Protein AF-A0A7H4Q749-F1 (afdb_monomer)

Secondary structure (DSSP, 8-state):
----------------------------------------EEEEEEE-TTS-EEEEEEEETTEEEEEEEEE-TTS-EEEEEEEE--

Solvent-accessible surface area (backbone atoms only — not comparable to full-atom values): 5974 Å² total; per-residue (Å²): 134,86,84,81,90,78,81,88,82,79,101,72,83,76,87,79,79,78,77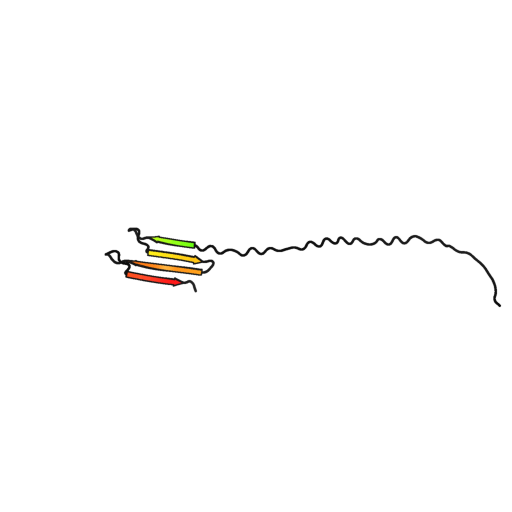,77,71,91,76,84,84,76,78,78,80,82,80,80,80,82,82,76,82,78,63,66,71,45,78,50,80,42,60,48,98,87,69,47,72,35,35,39,39,40,32,53,61,91,44,39,37,39,37,39,43,41,63,49,97,89,66,48,77,72,46,79,50,78,50,68,60,131

Radius of gyration: 43.83 Å; Cα contacts (8 Å, |Δi|>4): 87; chains: 1; bounding box: 72×24×127 Å

Foldseek 3Di:
DDDDDDDDDDPDDDDDPPPPDDDPPPPDPPDDDDDDDQFDWDKDFDADPVRHTAWIWIDGRPKIKIWGWDADPVGHTPDIDIDIDD

Mean predicted aligned error: 16.75 Å

Nearest PDB structures (foldseek):
  9c3c-assembly1_g  TM=3.026E-01  e=1.177E-01  Oryctolagus cuniculus
  8rha-assembly1_A  TM=5.344E-01  e=1.214E+00  Homo sapiens
  8yt8-assembly1_D  TM=2.857E-01  e=6.871E-01  Mus musculus
  1ki1-assembly2_D  TM=4.203E-01  e=8.404E+00  Homo sapiens

pLDDT: mean 75.51, std 20.61, range [37.81, 97.81]

Structure (mmCIF, N/CA/C/O backbone):
data_AF-A0A7H4Q749-F1
#
_entry.id   AF-A0A7H4Q749-F1
#
loop_
_atom_site.group_PDB
_atom_site.id
_atom_site.type_symbol
_atom_site.label_atom_id
_atom_site.label_alt_id
_atom_site.label_comp_id
_atom_site.label_asym_id
_atom_site.label_entity_id
_atom_site.label_seq_id
_atom_site.pdbx_PDB_ins_code
_atom_site.Cartn_x
_atom_site.Cartn_y
_atom_site.Cartn_z
_atom_site.occupancy
_atom_site.B_iso_or_equiv
_atom_site.auth_seq_id
_atom_site.auth_comp_id
_atom_site.auth_asym_id
_atom_site.auth_atom_id
_atom_site.pdbx_PDB_model_num
ATOM 1 N N . MET A 1 1 ? 58.762 3.737 -103.541 1.00 41.94 1 MET A N 1
ATOM 2 C CA . MET A 1 1 ? 57.888 3.571 -102.359 1.00 41.94 1 MET A CA 1
ATOM 3 C C . MET A 1 1 ? 56.420 3.551 -102.817 1.00 41.94 1 MET A C 1
ATOM 5 O O . MET A 1 1 ? 56.006 4.498 -103.462 1.00 41.94 1 MET A O 1
ATOM 9 N N . VAL A 1 2 ? 55.728 2.423 -102.583 1.00 37.81 2 VAL A N 1
ATOM 10 C CA . VAL A 1 2 ? 54.266 2.135 -102.435 1.00 37.81 2 VAL A CA 1
ATOM 11 C C . VAL A 1 2 ? 53.239 3.106 -103.083 1.00 37.81 2 VAL A C 1
ATOM 13 O O . VAL A 1 2 ? 53.113 4.242 -102.656 1.00 37.81 2 VAL A O 1
ATOM 16 N N . ARG A 1 3 ? 52.569 2.751 -104.202 1.00 44.53 3 ARG A N 1
ATOM 17 C CA . ARG A 1 3 ? 51.239 2.068 -104.349 1.00 44.53 3 ARG A CA 1
ATOM 18 C C . ARG A 1 3 ? 50.060 2.799 -103.654 1.00 44.53 3 ARG A C 1
ATOM 20 O O . ARG A 1 3 ? 49.962 2.791 -102.446 1.00 44.53 3 ARG A O 1
ATOM 27 N N . SER A 1 4 ? 49.201 3.503 -104.405 1.00 41.16 4 SER A N 1
ATOM 28 C CA . SER A 1 4 ? 47.904 3.033 -104.959 1.00 41.16 4 SER A CA 1
ATOM 29 C C . SER A 1 4 ? 46.676 3.166 -104.039 1.00 41.16 4 SER A C 1
ATOM 31 O O . SER A 1 4 ? 46.621 2.466 -103.043 1.00 41.16 4 SER A O 1
ATOM 33 N N . ARG A 1 5 ? 45.648 3.867 -104.572 1.00 49.94 5 ARG A N 1
ATOM 34 C CA . ARG A 1 5 ? 44.189 3.563 -104.516 1.00 49.94 5 ARG A CA 1
ATOM 35 C C . ARG A 1 5 ? 43.515 3.645 -103.131 1.00 49.94 5 ARG A C 1
ATOM 37 O O . ARG A 1 5 ? 44.114 3.282 -102.145 1.00 49.94 5 ARG A O 1
ATOM 44 N N . ARG A 1 6 ? 42.239 3.976 -102.936 1.00 49.50 6 ARG A N 1
ATOM 45 C CA . ARG A 1 6 ? 41.035 4.419 -103.678 1.00 49.50 6 ARG A CA 1
ATOM 46 C C . ARG A 1 6 ? 39.919 4.267 -102.608 1.00 49.50 6 ARG A C 1
ATOM 48 O O . ARG A 1 6 ? 40.100 3.440 -101.722 1.00 49.50 6 ARG A O 1
ATOM 55 N N . LEU A 1 7 ? 38.765 4.919 -102.792 1.00 45.44 7 LEU A N 1
ATOM 56 C CA . LEU A 1 7 ? 37.476 4.603 -102.133 1.00 45.44 7 LEU A CA 1
ATOM 57 C C . LEU A 1 7 ? 37.379 5.128 -100.686 1.00 45.44 7 LEU A C 1
ATOM 59 O O . LEU A 1 7 ? 38.234 4.848 -99.859 1.00 45.44 7 LEU A O 1
ATOM 63 N N . SER A 1 8 ? 36.494 6.100 -100.408 1.00 46.25 8 SER A N 1
ATOM 64 C CA . SER A 1 8 ? 35.113 5.867 -99.921 1.00 46.25 8 SER A CA 1
ATOM 65 C C . SER A 1 8 ? 35.128 4.850 -98.774 1.00 46.25 8 SER A C 1
ATOM 67 O O . SER A 1 8 ? 35.686 3.779 -98.925 1.00 46.25 8 SER A O 1
ATOM 69 N N . GLU A 1 9 ? 34.614 5.130 -97.582 1.00 52.88 9 GLU A N 1
ATOM 70 C CA . GLU A 1 9 ? 33.181 5.165 -97.313 1.00 52.88 9 GLU A CA 1
ATOM 71 C C . GLU A 1 9 ? 32.901 5.825 -95.948 1.00 52.88 9 GLU A C 1
ATOM 73 O O . GLU A 1 9 ? 33.660 5.671 -94.996 1.00 52.88 9 GLU A O 1
ATOM 78 N N . GLY A 1 10 ? 31.767 6.522 -95.856 1.00 43.53 10 GLY A N 1
ATOM 79 C CA . GLY A 1 10 ? 30.874 6.391 -94.704 1.00 43.53 10 GLY A CA 1
ATOM 80 C C . GLY A 1 10 ? 31.356 6.858 -93.330 1.00 43.53 10 GLY A C 1
ATOM 81 O O . GLY A 1 10 ? 31.391 6.067 -92.394 1.00 43.53 10 GLY A O 1
ATOM 82 N N . LEU A 1 11 ? 31.529 8.169 -93.130 1.00 46.22 11 LEU A N 1
ATOM 83 C CA . LEU A 1 11 ? 31.267 8.763 -91.809 1.00 46.22 11 LEU A CA 1
ATOM 84 C C . LEU A 1 11 ? 29.746 8.840 -91.593 1.00 46.22 11 LEU A C 1
ATOM 86 O O . LEU A 1 11 ? 29.148 9.912 -91.602 1.00 46.22 11 LEU A O 1
ATOM 90 N N . SER A 1 12 ? 29.106 7.682 -91.463 1.00 54.59 12 SER A N 1
ATOM 91 C CA . SER A 1 12 ? 27.708 7.569 -91.060 1.00 54.59 12 SER A CA 1
ATOM 92 C C . SER A 1 12 ? 27.531 6.300 -90.245 1.00 54.59 12 SER A C 1
ATOM 94 O O . SER A 1 12 ? 27.275 5.241 -90.796 1.00 54.59 12 SER A O 1
ATOM 96 N N . GLU A 1 13 ? 27.665 6.418 -88.928 1.00 47.28 13 GLU A N 1
ATOM 97 C CA . GLU A 1 13 ? 26.819 5.665 -88.002 1.00 47.28 13 GLU A CA 1
ATOM 98 C C . GLU A 1 13 ? 26.935 6.289 -86.604 1.00 47.28 13 GLU A C 1
ATOM 100 O O . GLU A 1 13 ? 27.929 6.178 -85.897 1.00 47.28 13 GLU A O 1
ATOM 105 N N . LYS A 1 14 ? 25.982 7.160 -86.273 1.00 46.12 14 LYS A N 1
ATOM 106 C CA . LYS A 1 14 ? 24.789 6.796 -85.493 1.00 46.12 14 LYS A CA 1
ATOM 107 C C . LYS A 1 14 ? 25.074 6.866 -83.995 1.00 46.12 14 LYS A C 1
ATOM 109 O O . LYS A 1 14 ? 25.444 5.899 -83.336 1.00 46.12 14 LYS A O 1
ATOM 114 N N . SER A 1 15 ? 24.870 8.084 -83.495 1.00 46.81 15 SER A N 1
ATOM 115 C CA . SER A 1 15 ? 24.436 8.437 -82.141 1.00 46.81 15 SER A CA 1
ATOM 116 C C . SER A 1 15 ? 24.058 7.235 -81.265 1.00 46.81 15 SER A C 1
ATOM 118 O O . SER A 1 15 ? 22.913 6.774 -81.263 1.00 46.81 15 SER A O 1
ATOM 120 N N . ARG A 1 16 ? 25.010 6.744 -80.466 1.00 49.62 16 ARG A N 1
ATOM 121 C CA . ARG A 1 16 ? 24.687 5.866 -79.341 1.00 49.62 16 ARG A CA 1
ATOM 122 C C . ARG A 1 16 ? 24.227 6.746 -78.189 1.00 49.62 16 ARG A C 1
ATOM 124 O O . ARG A 1 16 ? 25.035 7.296 -77.447 1.00 49.62 16 ARG A O 1
ATOM 131 N N . HIS A 1 17 ? 22.910 6.886 -78.062 1.00 42.91 17 HIS A N 1
ATOM 132 C CA . HIS A 1 17 ? 22.274 7.366 -76.843 1.00 42.91 17 HIS A CA 1
ATOM 133 C C . HIS A 1 17 ? 22.686 6.453 -75.686 1.00 42.91 17 HIS A C 1
ATOM 135 O O . HIS A 1 17 ? 22.127 5.372 -75.499 1.00 42.91 17 HIS A O 1
ATOM 141 N N . VAL A 1 18 ? 23.666 6.885 -74.895 1.00 48.16 18 VAL A N 1
ATOM 142 C CA . VAL A 1 18 ? 23.899 6.295 -73.580 1.00 48.16 18 VAL A CA 1
ATOM 143 C C . VAL A 1 18 ? 22.746 6.765 -72.704 1.00 48.16 18 VAL A C 1
ATOM 145 O O . VAL A 1 18 ? 22.757 7.875 -72.175 1.00 48.16 18 VAL A O 1
ATOM 148 N N . ARG A 1 19 ? 21.710 5.928 -72.596 1.00 52.59 19 ARG A N 1
ATOM 149 C CA . ARG A 1 19 ? 20.659 6.060 -71.585 1.00 52.59 19 ARG A CA 1
ATOM 150 C C . ARG A 1 19 ? 21.347 5.858 -70.234 1.00 52.59 19 ARG A C 1
ATOM 152 O O . ARG A 1 19 ? 21.486 4.729 -69.774 1.00 52.59 19 ARG A O 1
ATOM 159 N N . ARG A 1 20 ? 21.881 6.936 -69.651 1.00 53.25 20 ARG A N 1
ATOM 160 C CA . ARG A 1 20 ? 22.398 6.914 -68.281 1.00 53.25 20 ARG A CA 1
ATOM 161 C C . ARG A 1 20 ? 21.206 6.616 -67.382 1.00 53.25 20 ARG A C 1
ATOM 163 O O . ARG A 1 20 ? 20.240 7.373 -67.358 1.00 53.25 20 ARG A O 1
ATOM 170 N N . GLY A 1 21 ? 21.255 5.427 -66.792 1.00 43.19 21 GLY A N 1
ATOM 171 C CA . GLY A 1 21 ? 20.186 4.840 -66.009 1.00 43.19 21 GLY A CA 1
ATOM 172 C C . GLY A 1 21 ? 19.776 5.718 -64.835 1.00 43.19 21 GLY A C 1
ATOM 173 O O . GLY A 1 21 ? 20.544 6.532 -64.327 1.00 43.19 21 GLY A O 1
ATOM 174 N N . VAL A 1 22 ? 18.526 5.523 -64.436 1.00 50.03 22 VAL A N 1
ATOM 175 C CA . VAL A 1 22 ? 17.937 6.036 -63.205 1.00 50.03 22 VAL A CA 1
ATOM 176 C C . VAL A 1 22 ? 18.806 5.616 -62.021 1.00 50.03 22 VAL A C 1
ATOM 178 O O . VAL A 1 22 ? 18.969 4.425 -61.779 1.00 50.03 22 VAL A O 1
ATOM 181 N N . SER A 1 23 ? 19.289 6.588 -61.251 1.00 51.19 23 SER A N 1
ATOM 182 C CA . SER A 1 23 ? 19.740 6.360 -59.878 1.00 51.19 23 SER A CA 1
ATOM 183 C C . SER A 1 23 ? 18.966 7.306 -58.968 1.00 51.19 23 SER A C 1
ATOM 185 O O . SER A 1 23 ? 19.403 8.416 -58.676 1.00 51.19 23 SER A O 1
ATOM 187 N N . LEU A 1 24 ? 17.770 6.876 -58.560 1.00 47.69 24 LEU A N 1
ATOM 188 C CA . LEU A 1 24 ? 17.032 7.478 -57.451 1.00 47.69 24 LEU A CA 1
ATOM 189 C C . LEU A 1 24 ? 17.787 7.137 -56.162 1.00 47.69 24 LEU A C 1
ATOM 191 O O . LEU A 1 24 ? 17.609 6.060 -55.601 1.00 47.69 24 LEU A O 1
ATOM 195 N N . ALA A 1 25 ? 18.644 8.039 -55.690 1.00 51.19 25 ALA A N 1
ATOM 196 C CA . ALA A 1 25 ? 19.201 7.948 -54.345 1.00 51.19 25 ALA A CA 1
ATOM 197 C C . ALA A 1 25 ? 18.138 8.399 -53.327 1.00 51.19 25 ALA A C 1
ATOM 199 O O . ALA A 1 25 ? 18.226 9.475 -52.745 1.00 51.19 25 ALA A O 1
ATOM 200 N N . ALA A 1 26 ? 17.100 7.584 -53.139 1.00 58.06 26 ALA A N 1
ATOM 201 C CA . ALA A 1 26 ? 16.149 7.728 -52.042 1.00 58.06 26 ALA A CA 1
ATOM 202 C C . ALA A 1 26 ? 16.661 6.916 -50.843 1.00 58.06 26 ALA A C 1
ATOM 204 O O . ALA A 1 26 ? 16.172 5.829 -50.545 1.00 58.06 26 ALA A O 1
ATOM 205 N N . GLY A 1 27 ? 17.705 7.416 -50.182 1.00 51.19 27 GLY A N 1
ATOM 206 C CA . GLY A 1 27 ? 18.175 6.855 -48.919 1.00 51.19 27 GLY A CA 1
ATOM 207 C C . GLY A 1 27 ? 17.293 7.344 -47.776 1.00 51.19 27 GLY A C 1
ATOM 208 O O . GLY A 1 27 ? 17.646 8.310 -47.108 1.00 51.19 27 GLY A O 1
ATOM 209 N N . ILE A 1 28 ? 16.136 6.719 -47.557 1.00 69.12 28 ILE A N 1
ATOM 210 C CA . ILE A 1 28 ? 15.384 6.943 -46.318 1.00 69.12 28 ILE A CA 1
ATOM 211 C C . ILE A 1 28 ? 16.132 6.189 -45.216 1.00 69.12 28 ILE A C 1
ATOM 213 O O . ILE A 1 28 ? 16.131 4.960 -45.180 1.00 69.12 28 ILE A O 1
ATOM 217 N N . VAL A 1 29 ? 16.809 6.921 -44.331 1.00 71.62 29 VAL A N 1
ATOM 218 C CA . VAL A 1 29 ? 17.322 6.364 -43.076 1.00 71.62 29 VAL A CA 1
ATOM 219 C C . VAL A 1 29 ? 16.119 6.153 -42.163 1.00 71.62 29 VAL A C 1
ATOM 221 O O . VAL A 1 29 ? 15.582 7.100 -41.592 1.00 71.62 29 VAL A O 1
ATOM 224 N N . SER A 1 30 ? 15.664 4.908 -42.054 1.00 71.81 30 SER A N 1
ATOM 225 C CA . SER A 1 30 ? 14.633 4.522 -41.093 1.00 71.81 30 SER A CA 1
ATOM 226 C C . SER A 1 30 ? 15.216 4.579 -39.679 1.00 71.81 30 SER A C 1
ATOM 228 O O . SER A 1 30 ? 15.871 3.639 -39.235 1.00 71.81 30 SER A O 1
ATOM 230 N N . LEU A 1 31 ? 14.999 5.687 -38.968 1.00 75.38 31 LEU A N 1
ATOM 231 C CA . LEU A 1 31 ? 15.291 5.781 -37.539 1.00 75.38 31 LEU A CA 1
ATOM 232 C C . LEU A 1 31 ? 14.170 5.076 -36.769 1.00 75.38 31 LEU A C 1
ATOM 234 O O . LEU A 1 31 ? 13.089 5.627 -36.572 1.00 75.38 31 LEU A O 1
ATOM 238 N N . THR A 1 32 ? 14.410 3.842 -36.343 1.00 75.12 32 THR A N 1
ATOM 239 C CA . THR A 1 32 ? 13.499 3.154 -35.427 1.00 75.12 32 THR A CA 1
ATOM 240 C C . THR A 1 32 ? 13.683 3.732 -34.024 1.00 75.12 32 THR A C 1
ATOM 242 O O . THR A 1 32 ? 14.740 3.559 -33.419 1.00 75.12 32 THR A O 1
ATOM 245 N N . PHE A 1 33 ? 12.673 4.424 -33.497 1.00 67.69 33 PHE A N 1
ATOM 246 C CA . PHE A 1 33 ? 12.649 4.856 -32.100 1.00 67.69 33 PHE A CA 1
ATOM 247 C C . PHE A 1 33 ? 12.072 3.728 -31.237 1.00 67.69 33 PHE A C 1
ATOM 249 O O . PHE A 1 33 ? 10.892 3.396 -31.350 1.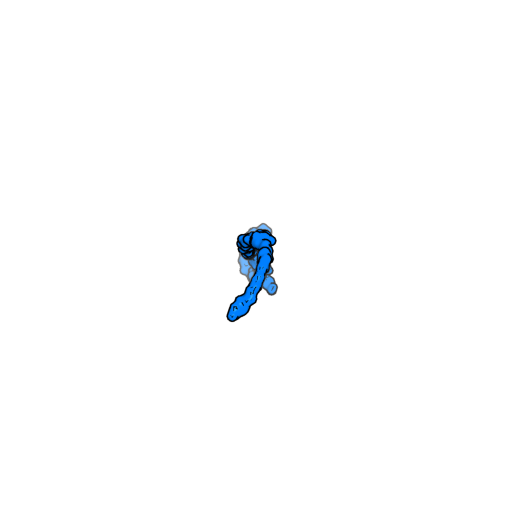00 67.69 33 PHE A O 1
ATOM 256 N N . SER A 1 34 ? 12.899 3.117 -30.392 1.00 76.25 34 SER A N 1
ATOM 257 C CA . SER A 1 34 ? 12.425 2.158 -29.392 1.00 76.25 34 SER A CA 1
ATOM 258 C C . SER A 1 34 ? 11.757 2.915 -28.247 1.00 76.25 34 SER A C 1
ATOM 260 O O . SER A 1 34 ? 12.422 3.657 -27.526 1.00 76.25 34 SER A O 1
ATOM 262 N N . VAL A 1 35 ? 10.453 2.712 -28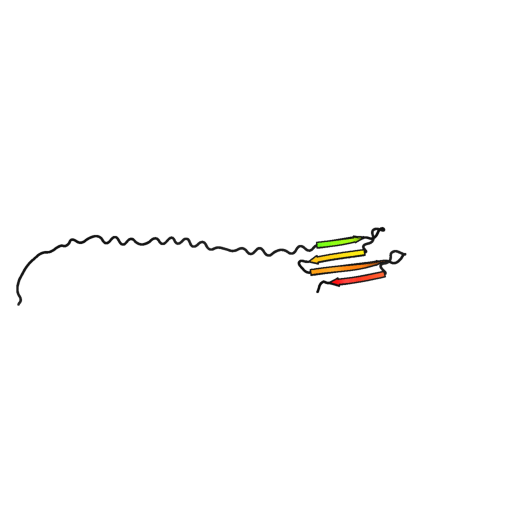.043 1.00 70.69 35 VAL A N 1
ATOM 263 C CA . VAL A 1 35 ? 9.784 3.162 -26.817 1.00 70.69 35 VAL A CA 1
ATOM 264 C C . VAL A 1 35 ? 10.135 2.170 -25.714 1.00 70.69 35 VAL A C 1
ATOM 266 O O . VAL A 1 35 ? 9.669 1.032 -25.721 1.00 70.69 35 VAL A O 1
ATOM 269 N N . ALA A 1 36 ? 10.968 2.586 -24.763 1.00 71.12 36 ALA A N 1
ATOM 270 C CA . ALA A 1 36 ? 11.094 1.855 -23.513 1.00 71.12 36 ALA A CA 1
ATOM 271 C C . ALA A 1 36 ? 9.758 1.967 -22.762 1.00 71.12 36 ALA A C 1
ATOM 273 O O . ALA A 1 36 ? 9.279 3.072 -22.504 1.00 71.12 36 ALA A O 1
ATOM 274 N N . ALA A 1 37 ? 9.140 0.833 -22.431 1.00 70.50 37 ALA A N 1
ATOM 275 C CA . ALA A 1 37 ? 7.972 0.831 -21.563 1.00 70.50 37 ALA A CA 1
ATOM 276 C C . ALA A 1 37 ? 8.399 1.317 -20.170 1.00 70.50 37 ALA A C 1
ATOM 278 O O . ALA A 1 37 ? 9.219 0.678 -19.508 1.00 70.50 37 ALA A O 1
ATOM 279 N N . PHE A 1 38 ? 7.855 2.448 -19.720 1.00 67.19 38 PHE A N 1
ATOM 280 C CA . PHE A 1 38 ? 7.971 2.845 -18.323 1.00 67.19 38 PHE A CA 1
ATOM 281 C C . PHE A 1 38 ? 7.069 1.917 -17.507 1.00 67.19 38 PHE A C 1
ATOM 283 O O . PHE A 1 38 ? 5.852 1.907 -17.694 1.00 67.19 38 PHE A O 1
ATOM 290 N N . SER A 1 39 ? 7.657 1.100 -16.634 1.00 72.81 39 SER A N 1
ATOM 291 C CA . SER A 1 39 ? 6.861 0.354 -15.661 1.00 72.81 39 SER A CA 1
ATOM 292 C C . SER A 1 39 ? 6.322 1.344 -14.637 1.00 72.81 39 SER A C 1
ATOM 294 O O . SER A 1 39 ? 7.089 1.970 -13.913 1.00 72.81 39 SER A O 1
ATOM 296 N N . ALA A 1 40 ? 5.002 1.518 -14.600 1.00 76.06 40 ALA A N 1
ATOM 297 C CA . ALA A 1 40 ? 4.367 2.279 -13.537 1.00 76.06 40 ALA A CA 1
ATOM 298 C C . ALA A 1 40 ? 4.391 1.444 -12.253 1.00 76.06 40 ALA A C 1
ATOM 300 O O . ALA A 1 40 ? 3.955 0.290 -12.257 1.00 76.06 40 ALA A O 1
ATOM 301 N N . SER A 1 41 ? 4.878 2.027 -11.158 1.00 86.62 41 SER A N 1
ATOM 302 C CA . SER A 1 41 ? 4.715 1.431 -9.840 1.00 86.62 41 SER A CA 1
ATOM 303 C C . SER A 1 41 ? 3.284 1.667 -9.348 1.00 86.62 41 SER A C 1
ATOM 305 O O . SER A 1 41 ? 2.755 2.778 -9.412 1.00 86.62 41 SER A O 1
ATOM 307 N N . ASN A 1 42 ? 2.623 0.607 -8.891 1.00 90.81 42 ASN A N 1
ATOM 308 C CA . ASN A 1 42 ? 1.270 0.652 -8.349 1.00 90.81 42 ASN A CA 1
ATOM 309 C C . ASN A 1 42 ? 1.267 0.144 -6.904 1.00 90.81 42 ASN A C 1
ATOM 311 O O . ASN A 1 42 ? 1.953 -0.824 -6.580 1.00 90.81 42 ASN A O 1
ATOM 315 N N . ALA A 1 43 ? 0.485 0.792 -6.041 1.00 94.56 43 ALA A N 1
ATOM 316 C CA . ALA A 1 43 ? 0.278 0.365 -4.665 1.00 94.56 43 ALA A CA 1
ATOM 317 C C . ALA A 1 43 ? -1.221 0.223 -4.381 1.00 94.56 43 ALA A C 1
ATOM 319 O O . ALA A 1 43 ? -1.994 1.148 -4.629 1.00 94.56 43 ALA A O 1
ATOM 320 N N . SER A 1 44 ? -1.622 -0.928 -3.847 1.00 96.00 44 SER A N 1
ATOM 321 C CA . SER A 1 44 ? -2.989 -1.194 -3.387 1.00 96.00 44 SER A CA 1
ATOM 322 C C . SER A 1 44 ? -3.012 -1.405 -1.877 1.00 96.00 44 SER A C 1
ATOM 324 O O . SER A 1 44 ? -2.154 -2.105 -1.337 1.00 96.00 44 SER A O 1
ATOM 326 N N . TYR A 1 45 ? -4.010 -0.831 -1.206 1.00 97.12 45 TYR A N 1
ATOM 327 C CA . TYR A 1 45 ? -4.148 -0.838 0.251 1.00 97.12 45 TYR A CA 1
ATOM 328 C C . TYR A 1 45 ? -5.467 -1.494 0.651 1.00 97.12 45 TYR A C 1
ATOM 330 O O . TYR A 1 45 ? -6.514 -1.186 0.086 1.00 97.12 45 TYR A O 1
ATOM 338 N N . THR A 1 46 ? -5.421 -2.409 1.616 1.00 97.81 46 THR A N 1
ATOM 339 C CA . THR A 1 46 ? -6.609 -3.069 2.177 1.00 97.81 46 THR A CA 1
ATOM 340 C C . THR A 1 46 ? -6.716 -2.759 3.658 1.00 97.81 46 THR A C 1
ATOM 342 O O . THR A 1 46 ? -5.727 -2.868 4.387 1.00 97.81 46 THR A O 1
ATOM 345 N N . TYR A 1 47 ? -7.921 -2.411 4.097 1.00 96.69 47 TYR A N 1
ATOM 346 C CA . TYR A 1 47 ? -8.217 -2.020 5.469 1.00 96.69 47 TYR A CA 1
ATOM 347 C C . TYR A 1 47 ? -9.194 -3.002 6.119 1.00 96.69 47 TYR A C 1
ATOM 349 O O . TYR A 1 47 ? -9.997 -3.630 5.429 1.00 96.69 47 TYR A O 1
ATOM 357 N N . ASP A 1 48 ? -9.117 -3.135 7.440 1.00 94.94 48 ASP A N 1
ATOM 358 C CA . ASP A 1 48 ? -10.146 -3.820 8.221 1.00 94.94 48 ASP A CA 1
ATOM 359 C C . ASP A 1 48 ? -11.386 -2.931 8.442 1.00 94.94 48 ASP A C 1
ATOM 361 O O . ASP A 1 48 ? -11.425 -1.763 8.050 1.00 94.94 48 ASP A O 1
ATOM 365 N N . ALA A 1 49 ? -12.415 -3.482 9.094 1.00 95.88 49 ALA A N 1
ATOM 366 C CA . ALA A 1 49 ? -13.662 -2.769 9.384 1.00 95.88 49 ALA A CA 1
ATOM 367 C C . ALA A 1 49 ? -13.483 -1.546 10.307 1.00 95.88 49 ALA A C 1
ATOM 369 O O . ALA A 1 49 ? -14.361 -0.689 10.360 1.00 95.8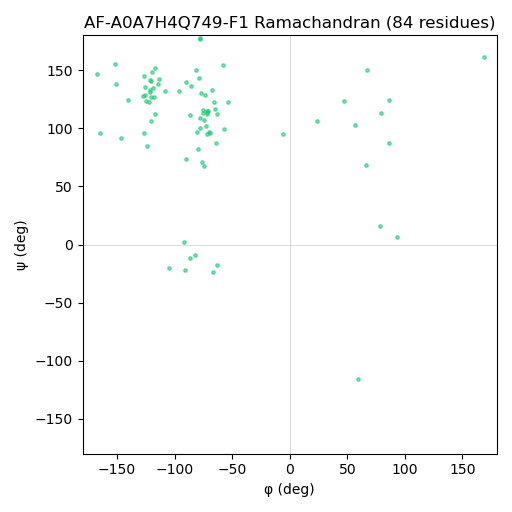8 49 ALA A O 1
ATOM 370 N N . LEU A 1 50 ? -12.357 -1.457 11.024 1.00 95.19 50 LEU A N 1
ATOM 371 C CA . LEU A 1 50 ? -12.002 -0.322 11.878 1.00 95.19 50 LEU A CA 1
ATOM 372 C C . LEU A 1 50 ? -11.165 0.726 11.123 1.00 95.19 50 LEU A C 1
ATOM 374 O O . LEU A 1 50 ? -10.737 1.712 11.720 1.00 95.19 50 LEU A O 1
ATOM 378 N N . GLY A 1 51 ? -10.909 0.523 9.826 1.00 95.44 51 GLY A N 1
ATOM 379 C CA . GLY A 1 51 ? -10.118 1.426 8.992 1.00 95.44 51 GLY A CA 1
ATOM 380 C C . GLY A 1 51 ? -8.606 1.289 9.181 1.00 95.44 51 GLY A C 1
ATOM 381 O O . GLY A 1 51 ? -7.856 2.177 8.775 1.00 95.44 51 GLY A O 1
ATOM 382 N N . ARG A 1 52 ? -8.124 0.200 9.789 1.00 95.19 52 ARG A N 1
ATOM 383 C CA . ARG A 1 52 ? -6.686 -0.042 9.990 1.00 95.19 52 ARG A CA 1
ATOM 384 C C . ARG A 1 52 ? -6.110 -0.805 8.805 1.00 95.19 52 ARG A C 1
ATOM 386 O O . ARG A 1 52 ? -6.741 -1.715 8.278 1.00 95.19 52 ARG A O 1
ATOM 393 N N . LEU A 1 53 ? -4.903 -0.440 8.382 1.00 96.62 53 LEU A N 1
ATOM 394 C CA . LEU A 1 53 ? -4.248 -1.021 7.210 1.00 96.62 53 LEU A CA 1
ATOM 395 C C . LEU A 1 53 ? -3.784 -2.454 7.490 1.00 96.62 53 LEU A C 1
ATOM 397 O O . LEU A 1 53 ? -2.852 -2.647 8.260 1.00 96.62 53 LEU A O 1
ATOM 401 N N . ILE A 1 54 ? -4.362 -3.448 6.821 1.00 97.50 54 ILE A N 1
ATOM 402 C CA . ILE A 1 54 ? -4.017 -4.868 7.017 1.00 97.50 54 ILE A CA 1
ATOM 403 C C . ILE A 1 54 ? -3.174 -5.450 5.886 1.00 97.50 54 ILE A C 1
ATOM 405 O O . ILE A 1 54 ? -2.523 -6.480 6.070 1.00 97.50 54 ILE A O 1
ATOM 409 N N . THR A 1 55 ? -3.174 -4.842 4.697 1.00 96.94 55 THR A N 1
ATOM 410 C CA . THR A 1 55 ? -2.367 -5.326 3.568 1.00 96.94 55 THR A CA 1
ATOM 411 C C . THR A 1 55 ? -1.964 -4.198 2.631 1.00 96.94 55 THR A C 1
ATOM 413 O O . THR A 1 55 ? -2.783 -3.342 2.295 1.00 96.94 55 THR A O 1
ATOM 416 N N . VAL A 1 56 ? -0.713 -4.236 2.174 1.00 97.19 56 VAL A N 1
ATOM 417 C CA . VAL A 1 56 ? -0.188 -3.408 1.0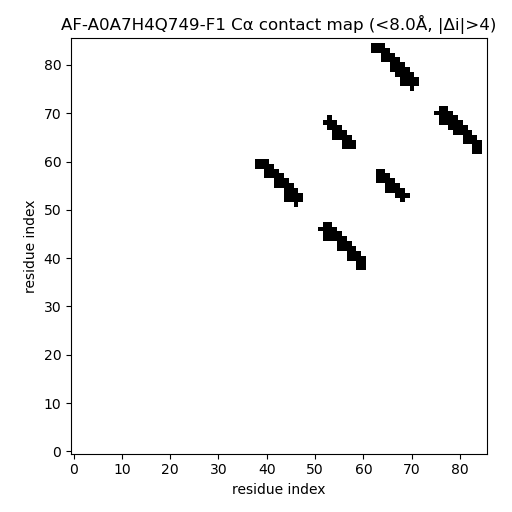87 1.00 97.19 56 VAL A CA 1
ATOM 418 C C . VAL A 1 56 ? 0.333 -4.318 -0.011 1.00 97.19 56 VAL A C 1
ATOM 420 O O . VAL A 1 56 ? 1.090 -5.247 0.260 1.00 97.19 56 VAL A O 1
ATOM 423 N N . VAL A 1 57 ? -0.050 -4.050 -1.253 1.00 96.19 57 VAL A N 1
ATOM 424 C CA . VAL A 1 57 ? 0.486 -4.736 -2.429 1.00 96.19 57 VAL A CA 1
ATOM 425 C C . VAL A 1 57 ? 1.197 -3.709 -3.290 1.00 96.19 57 VAL A C 1
ATOM 427 O O . VAL A 1 57 ? 0.544 -2.840 -3.861 1.00 96.19 57 VAL A O 1
ATOM 430 N N . TYR A 1 58 ? 2.516 -3.826 -3.390 1.00 94.19 58 TYR A N 1
ATOM 431 C CA . TYR A 1 58 ? 3.339 -3.057 -4.313 1.00 94.19 58 TYR A CA 1
ATOM 432 C C . TYR A 1 58 ? 3.582 -3.866 -5.580 1.00 94.19 58 TYR A C 1
ATOM 434 O O . TYR A 1 58 ? 3.970 -5.031 -5.507 1.00 94.19 58 TYR A O 1
ATOM 442 N N . VAL A 1 59 ? 3.377 -3.243 -6.732 1.00 93.00 59 VAL A N 1
ATOM 443 C CA . VAL A 1 59 ? 3.719 -3.786 -8.044 1.00 93.00 59 VAL A CA 1
ATOM 444 C C . VAL A 1 59 ? 4.670 -2.806 -8.711 1.00 93.00 59 VAL A C 1
ATOM 446 O O . VAL A 1 59 ? 4.328 -1.638 -8.865 1.00 93.00 59 VAL A O 1
ATOM 449 N N . ASP A 1 60 ? 5.857 -3.269 -9.081 1.00 88.69 60 ASP A N 1
ATOM 450 C CA . ASP A 1 60 ? 6.863 -2.499 -9.810 1.00 88.69 60 ASP A CA 1
ATOM 451 C C . ASP A 1 60 ? 7.273 -3.286 -11.060 1.00 88.69 60 ASP A C 1
ATOM 453 O O . ASP A 1 60 ? 8.058 -4.241 -11.007 1.00 88.69 60 ASP A O 1
ATOM 457 N N . GLY A 1 61 ? 6.633 -2.953 -12.182 1.00 86.81 61 GLY A N 1
ATOM 458 C CA . GLY A 1 61 ? 6.713 -3.742 -13.407 1.00 86.81 61 GLY A CA 1
ATOM 459 C C . GLY A 1 61 ? 6.219 -5.172 -13.181 1.00 86.81 61 GLY A C 1
ATOM 460 O O . GLY A 1 61 ? 5.051 -5.392 -12.873 1.00 86.81 61 GLY A O 1
ATOM 461 N N . ALA A 1 62 ? 7.115 -6.149 -13.329 1.00 84.88 62 ALA A N 1
ATOM 462 C CA . ALA A 1 62 ? 6.814 -7.565 -13.100 1.00 84.88 62 ALA A CA 1
ATOM 463 C C . ALA A 1 62 ? 6.978 -8.005 -11.633 1.00 84.88 62 ALA A C 1
ATOM 465 O O . ALA A 1 62 ? 6.571 -9.111 -11.278 1.00 84.88 62 ALA A O 1
ATOM 466 N N . LYS A 1 63 ? 7.586 -7.173 -10.780 1.00 89.62 63 LYS A N 1
ATOM 467 C CA . LYS A 1 63 ? 7.839 -7.512 -9.377 1.00 89.62 63 LYS A CA 1
ATOM 468 C C . LYS A 1 63 ? 6.617 -7.176 -8.540 1.00 89.62 63 LYS A C 1
ATOM 470 O O . LYS A 1 63 ? 6.050 -6.093 -8.675 1.00 89.62 63 LYS A O 1
ATOM 475 N N . ARG A 1 64 ? 6.240 -8.073 -7.633 1.00 92.88 64 ARG A N 1
ATOM 476 C CA . ARG A 1 64 ? 5.139 -7.869 -6.691 1.00 92.88 64 ARG A CA 1
ATOM 477 C C . ARG A 1 64 ? 5.608 -8.132 -5.271 1.00 92.88 64 ARG A C 1
ATOM 479 O O . ARG A 1 64 ? 6.094 -9.214 -4.980 1.00 92.88 64 ARG A O 1
ATOM 486 N N . THR A 1 65 ? 5.375 -7.191 -4.370 1.00 95.56 65 THR A N 1
ATOM 487 C CA . THR A 1 65 ? 5.649 -7.353 -2.940 1.00 95.56 65 THR A CA 1
ATOM 488 C C . THR A 1 65 ? 4.358 -7.1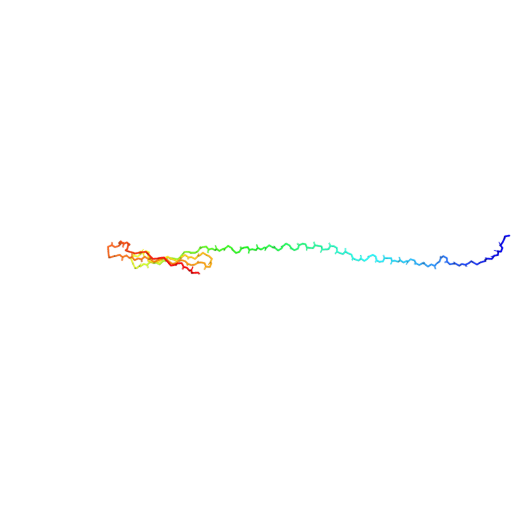76 -2.165 1.00 95.56 65 THR A C 1
ATOM 490 O O . THR A 1 65 ? 3.676 -6.164 -2.322 1.00 95.56 65 THR A O 1
ATOM 493 N N . VAL A 1 66 ? 4.014 -8.146 -1.323 1.00 95.69 66 VAL A N 1
ATOM 494 C CA . VAL A 1 66 ? 2.859 -8.054 -0.424 1.00 95.69 66 VAL A CA 1
ATOM 495 C C . VAL A 1 66 ? 3.359 -7.886 1.003 1.00 95.69 66 VAL A C 1
ATOM 497 O O . VAL A 1 66 ? 4.246 -8.613 1.440 1.00 95.69 66 VAL A O 1
ATOM 500 N N . ILE A 1 67 ? 2.797 -6.920 1.720 1.00 96.50 67 ILE A N 1
ATOM 501 C CA . ILE A 1 67 ? 3.059 -6.675 3.135 1.00 96.50 67 ILE A CA 1
ATOM 502 C C . ILE A 1 67 ? 1.748 -6.855 3.888 1.00 96.50 67 ILE A C 1
ATOM 504 O O . ILE A 1 67 ? 0.755 -6.219 3.542 1.00 96.50 67 ILE A O 1
ATOM 508 N N . ASN A 1 68 ? 1.738 -7.685 4.924 1.00 96.81 68 ASN A N 1
ATOM 509 C CA . ASN A 1 68 ? 0.586 -7.913 5.788 1.00 96.81 68 ASN A CA 1
ATOM 510 C C . ASN A 1 68 ? 0.860 -7.393 7.197 1.00 96.81 68 ASN A C 1
ATOM 512 O O . ASN A 1 68 ? 1.960 -7.557 7.732 1.00 96.81 68 ASN A O 1
ATOM 516 N N . TYR A 1 69 ? -0.171 -6.820 7.810 1.00 96.06 69 TYR A N 1
ATOM 517 C CA . TYR A 1 69 ? -0.138 -6.337 9.184 1.00 96.06 69 TYR A CA 1
ATOM 518 C C . TYR A 1 69 ? -1.207 -7.035 10.018 1.00 96.06 69 TYR A C 1
ATOM 520 O O . TYR A 1 69 ? -2.323 -7.262 9.552 1.00 96.06 69 TYR A O 1
ATOM 528 N N . ALA A 1 70 ? -0.861 -7.338 11.266 1.00 94.00 70 ALA A N 1
ATOM 529 C CA . ALA A 1 70 ? -1.803 -7.810 12.271 1.00 94.00 70 ALA A CA 1
ATOM 530 C C . ALA A 1 70 ? -1.829 -6.834 13.444 1.00 94.00 70 ALA A C 1
ATOM 532 O O . ALA A 1 70 ? -0.813 -6.211 13.766 1.00 94.00 70 ALA A O 1
ATOM 533 N N . TYR A 1 71 ? -2.991 -6.725 14.080 1.00 94.75 71 TYR A N 1
ATOM 534 C CA . TYR A 1 71 ? -3.214 -5.853 15.222 1.00 94.75 71 TYR A CA 1
ATOM 535 C C . TYR A 1 71 ? -3.801 -6.645 16.383 1.00 94.75 71 TYR A C 1
ATOM 537 O O . TYR A 1 71 ? -4.587 -7.571 16.172 1.00 94.75 71 TYR A O 1
ATOM 545 N N . ASP A 1 72 ? -3.427 -6.273 17.601 1.00 92.69 72 ASP A N 1
ATOM 546 C CA . ASP A 1 72 ? -4.077 -6.762 18.812 1.00 92.69 72 ASP A CA 1
ATOM 547 C C . ASP A 1 72 ? -5.424 -6.045 19.065 1.00 92.69 72 ASP A C 1
ATOM 549 O O . ASP A 1 72 ? -5.844 -5.148 18.320 1.00 92.69 72 ASP A O 1
ATOM 553 N N . ALA A 1 73 ? -6.121 -6.462 20.125 1.00 91.50 73 ALA A N 1
ATOM 554 C CA . ALA A 1 73 ? -7.408 -5.889 20.519 1.00 91.50 73 ALA A CA 1
ATOM 555 C C . ALA A 1 73 ? -7.307 -4.428 21.000 1.00 91.50 73 ALA A C 1
ATOM 557 O O . ALA A 1 73 ? -8.289 -3.697 20.916 1.00 91.50 73 ALA A O 1
ATOM 558 N N . ALA A 1 74 ? -6.135 -3.994 21.475 1.00 93.94 74 ALA A N 1
ATOM 559 C CA . ALA A 1 74 ? -5.883 -2.613 21.884 1.00 93.94 74 ALA A CA 1
ATOM 560 C C . ALA A 1 74 ? -5.546 -1.700 20.689 1.00 93.94 74 ALA A C 1
ATOM 562 O O . ALA A 1 74 ? -5.499 -0.481 20.837 1.00 93.94 74 ALA A O 1
ATOM 563 N N . GLY A 1 75 ? -5.340 -2.274 19.500 1.00 91.81 75 GLY A N 1
ATOM 564 C CA . GLY A 1 75 ? -5.014 -1.541 18.284 1.00 91.81 75 GLY A CA 1
ATOM 565 C C . GLY A 1 75 ? -3.522 -1.404 18.007 1.00 91.81 75 GLY A C 1
ATOM 566 O O . GLY A 1 75 ? -3.157 -0.746 17.032 1.00 91.81 75 GLY A O 1
ATOM 567 N N . ASN A 1 76 ? -2.657 -2.047 18.790 1.00 92.50 76 ASN A N 1
ATOM 568 C CA . ASN A 1 76 ? -1.226 -2.044 18.513 1.00 92.50 76 ASN A CA 1
ATOM 569 C C . ASN A 1 76 ? -0.910 -3.044 17.405 1.00 92.50 76 ASN A C 1
ATOM 571 O O . ASN A 1 76 ? -1.497 -4.125 17.328 1.00 92.50 76 ASN A O 1
ATOM 575 N N . ARG A 1 77 ? 0.050 -2.701 16.544 1.00 93.56 77 ARG A N 1
ATOM 576 C CA . ARG A 1 77 ? 0.514 -3.609 15.495 1.00 93.56 77 ARG A CA 1
ATOM 577 C C . ARG A 1 77 ? 1.325 -4.741 16.124 1.00 93.56 77 ARG A C 1
ATOM 579 O O . ARG A 1 77 ? 2.424 -4.506 16.616 1.00 93.56 77 ARG A O 1
ATOM 586 N N . SER A 1 78 ? 0.795 -5.957 16.076 1.00 93.88 78 SER A N 1
ATOM 587 C CA . SER A 1 78 ? 1.400 -7.151 16.672 1.00 93.88 78 SER A CA 1
ATOM 588 C C . SER A 1 78 ? 2.313 -7.911 15.708 1.00 93.88 78 SER A C 1
ATOM 590 O O . SER A 1 78 ? 3.189 -8.646 16.154 1.00 93.88 78 SER A O 1
ATOM 592 N N . SER A 1 79 ? 2.141 -7.738 14.391 1.00 90.81 79 SER A N 1
ATOM 593 C CA . SER A 1 79 ? 2.979 -8.412 13.392 1.00 90.81 79 SER A CA 1
ATOM 594 C C . SER A 1 79 ? 3.111 -7.637 12.080 1.00 90.81 79 SER A C 1
ATOM 596 O O . SER A 1 79 ? 2.264 -6.813 11.721 1.00 90.81 79 SER A O 1
ATOM 598 N N . THR A 1 80 ? 4.204 -7.897 11.362 1.00 94.19 80 THR A N 1
ATOM 599 C CA . THR A 1 80 ? 4.459 -7.443 9.990 1.00 94.19 80 THR A CA 1
ATOM 600 C C . THR A 1 80 ? 5.135 -8.572 9.221 1.00 94.19 80 THR A C 1
ATOM 602 O O . THR A 1 80 ? 6.183 -9.054 9.646 1.00 94.19 80 THR A O 1
ATOM 605 N N . SER A 1 81 ? 4.552 -8.979 8.095 1.00 93.62 81 SER A N 1
ATOM 606 C CA . SER A 1 81 ? 5.122 -9.992 7.201 1.00 93.62 81 SER A CA 1
ATOM 607 C C . SER A 1 81 ? 5.229 -9.436 5.787 1.00 93.62 81 SER A C 1
ATOM 609 O O . SER A 1 81 ? 4.285 -8.809 5.315 1.00 93.62 81 SER A O 1
ATOM 611 N N . THR A 1 82 ? 6.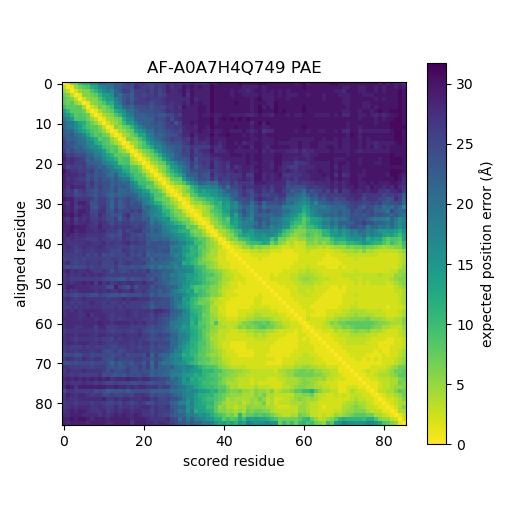363 -9.660 5.124 1.00 94.44 82 THR A N 1
ATOM 612 C CA . THR A 1 82 ? 6.636 -9.175 3.765 1.00 94.44 82 THR A CA 1
ATOM 613 C C . THR A 1 82 ? 7.005 -10.351 2.873 1.00 94.44 82 THR A C 1
ATOM 615 O O . THR A 1 82 ? 7.967 -11.062 3.159 1.00 94.44 82 THR A O 1
ATOM 618 N N . VAL A 1 83 ? 6.275 -10.528 1.774 1.00 92.88 83 VAL A N 1
ATOM 619 C CA . VAL A 1 83 ? 6.514 -11.575 0.775 1.00 92.88 83 VAL A CA 1
ATOM 620 C C . VAL A 1 83 ? 6.777 -10.943 -0.602 1.00 92.88 83 VAL A C 1
ATOM 622 O O . VAL A 1 83 ? 5.858 -10.395 -1.217 1.00 92.88 83 VAL A O 1
ATOM 625 N N . PRO A 1 84 ? 8.031 -10.949 -1.091 1.00 86.31 84 PRO A N 1
ATOM 626 C CA . PRO A 1 84 ? 8.349 -10.548 -2.458 1.00 86.31 84 PRO A CA 1
ATOM 627 C C . PRO A 1 84 ? 8.091 -11.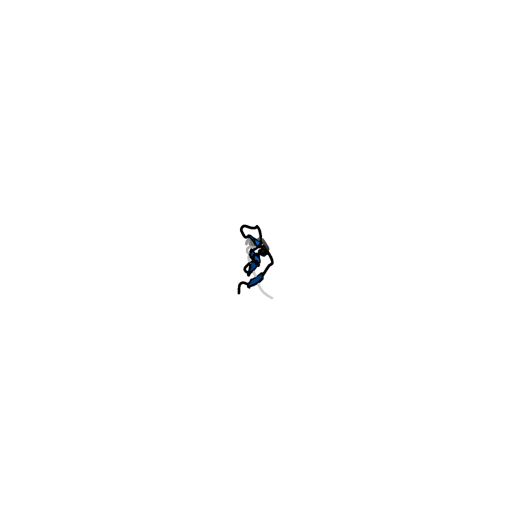695 -3.449 1.00 86.31 84 PRO A C 1
ATOM 629 O O . PRO A 1 84 ? 8.239 -12.869 -3.109 1.00 86.31 84 PRO A O 1
ATOM 632 N N . SER A 1 85 ? 7.737 -11.364 -4.689 1.00 78.56 85 SER A N 1
ATOM 633 C CA . SER A 1 85 ? 7.699 -12.310 -5.806 1.00 78.56 85 SER A CA 1
ATOM 634 C C . SER A 1 85 ? 9.119 -12.767 -6.145 1.00 78.56 85 SER A C 1
ATOM 636 O O . SER A 1 85 ? 10.012 -11.922 -6.244 1.00 78.56 85 SER A O 1
ATOM 638 N N . SER A 1 86 ? 9.305 -14.080 -6.311 1.00 64.44 86 SER A N 1
ATOM 639 C CA . SER A 1 86 ? 10.567 -14.700 -6.747 1.00 64.44 86 SER A CA 1
ATOM 640 C C . SER A 1 86 ? 10.944 -14.336 -8.178 1.00 64.44 86 SER A C 1
ATOM 642 O O . SER A 1 86 ? 10.016 -14.118 -8.990 1.00 64.44 86 SER A O 1
#

Sequence (86 aa):
MVRSRRLSEGLSEKSRHVRRGVSLAAGIVSLTFSVAAFSASNASYTYDALGRLITVVYVDGAKRTVINYAYDAAGNRSST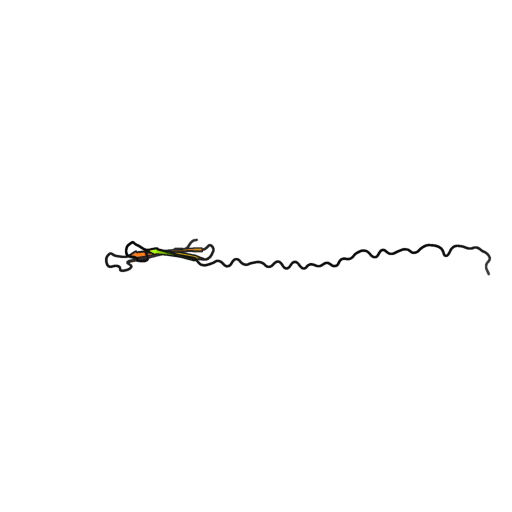STVPSS